Protein AF-A0A8S1QN15-F1 (afdb_monomer_lite)

Organism: Paramecium primaurelia (NCBI:txid5886)

Radius of gyration: 17.47 Å; chains: 1; bounding box: 52×36×40 Å

Foldseek 3Di:
DWFQFPVRWIWFKDAPDDADADQDKAAAFRPPQPIWIDTPPVLDIWTFDPVFRSRQWIHHHDWWDTAGGPVRCWTATPVRQFTFHDPDHGTHPPDCPPPPPDPGSHNDHGRRTPDDDDCVVVVVVVVVVVVVVVVDPDPPPPCVVVVLVPPPDPCVVVVSVVVSVVVVVVVVVVVVVVD

pLDDT: mean 71.99, std 22.18, range [30.62, 96.81]

Sequence (179 aa):
MVFKSKSDYIFGAYSPCKWESTSSYKYVEDNTLSSFIFSQTHDQVYPLNQDQKQYAIYCYSKYYGPVFGQGCDIYINNNFTDGYSRLGHSYQFSQYKNLNDDPYLFGQNKPEIKESFDLDILKIIVVQQNDYNKKLNDITRITISLCINYQMDQHTTYLQVLFFISLKQKNLVMKTLIR

Structure (mmCIF, N/CA/C/O backbone):
data_AF-A0A8S1QN15-F1
#
_entry.id   AF-A0A8S1QN15-F1
#
loop_
_atom_site.group_PDB
_atom_site.id
_atom_site.type_symbol
_atom_site.label_atom_id
_atom_site.label_alt_id
_atom_site.label_comp_id
_atom_site.label_asym_id
_atom_site.label_entity_id
_atom_site.label_seq_id
_atom_site.pdbx_PDB_ins_code
_atom_site.Cartn_x
_atom_site.Cartn_y
_atom_site.Cartn_z
_atom_site.occupancy
_atom_site.B_iso_or_equiv
_atom_site.auth_seq_id
_atom_site.auth_comp_id
_atom_site.auth_asym_id
_atom_site.auth_atom_id
_atom_site.pdbx_PDB_model_num
ATOM 1 N N . MET A 1 1 ? -4.345 4.556 -1.239 1.00 87.44 1 MET A N 1
ATOM 2 C CA . MET A 1 1 ? -3.908 4.700 -2.640 1.00 87.44 1 MET A CA 1
ATOM 3 C C . MET A 1 1 ? -4.111 3.404 -3.396 1.00 87.44 1 MET A C 1
ATOM 5 O O . MET A 1 1 ? -4.048 2.331 -2.800 1.00 87.44 1 MET A O 1
ATOM 9 N N . VAL A 1 2 ? -4.333 3.530 -4.697 1.00 89.88 2 VAL A N 1
ATOM 10 C CA . VAL A 1 2 ? -4.443 2.436 -5.665 1.00 89.88 2 VAL A CA 1
ATOM 11 C C . VAL A 1 2 ? -3.370 2.646 -6.725 1.00 89.88 2 VAL A C 1
ATOM 13 O O . VAL A 1 2 ? -3.147 3.778 -7.151 1.00 89.88 2 VAL A O 1
ATOM 16 N N . PHE A 1 3 ? -2.723 1.569 -7.145 1.00 91.88 3 PHE A N 1
ATOM 17 C CA . PHE A 1 3 ? -1.668 1.569 -8.145 1.00 91.88 3 PHE A CA 1
ATOM 18 C C . PHE A 1 3 ? -1.959 0.534 -9.219 1.00 91.88 3 PHE A C 1
ATOM 20 O O . PHE A 1 3 ? -2.492 -0.539 -8.926 1.00 91.88 3 PHE A O 1
ATOM 27 N N . LYS A 1 4 ? -1.545 0.856 -10.441 1.00 92.81 4 LYS A N 1
ATOM 28 C CA . LYS A 1 4 ? -1.475 -0.069 -11.563 1.00 92.81 4 LYS A CA 1
ATOM 29 C C . LYS A 1 4 ? -0.042 -0.104 -12.095 1.00 92.81 4 LYS A C 1
ATOM 31 O O . LYS A 1 4 ? 0.479 0.943 -12.484 1.00 92.81 4 LYS A O 1
ATOM 36 N N . SER A 1 5 ? 0.606 -1.268 -12.084 1.00 94.12 5 SER A N 1
ATOM 37 C CA . SER A 1 5 ? 1.957 -1.437 -12.648 1.00 94.12 5 SER A CA 1
ATOM 38 C C . SER A 1 5 ? 1.935 -1.491 -14.180 1.00 94.12 5 SER A C 1
ATOM 40 O O . SER A 1 5 ? 0.870 -1.587 -14.799 1.00 94.12 5 SER A O 1
ATOM 42 N N . LYS A 1 6 ? 3.112 -1.443 -14.815 1.00 93.56 6 LYS A N 1
ATOM 43 C CA . LYS A 1 6 ? 3.252 -1.682 -16.262 1.00 93.56 6 LYS A CA 1
ATOM 44 C C . LYS A 1 6 ? 2.865 -3.102 -16.680 1.00 93.56 6 LYS A C 1
ATOM 46 O O . LYS A 1 6 ? 2.358 -3.252 -17.786 1.00 93.56 6 LYS A O 1
ATOM 51 N N . SER A 1 7 ? 3.021 -4.095 -15.802 1.00 92.25 7 SER A N 1
ATOM 52 C CA . SER A 1 7 ? 2.475 -5.452 -15.972 1.00 92.25 7 SER A CA 1
ATOM 53 C C . SER A 1 7 ? 0.948 -5.537 -15.778 1.00 92.25 7 SER A C 1
ATOM 55 O O . SER A 1 7 ? 0.404 -6.632 -15.698 1.00 92.25 7 SER A O 1
ATOM 57 N N . ASP A 1 8 ? 0.247 -4.402 -15.661 1.00 91.12 8 ASP A N 1
ATOM 58 C CA . ASP A 1 8 ? -1.199 -4.300 -15.421 1.00 91.12 8 ASP A CA 1
ATOM 59 C C . ASP A 1 8 ? -1.679 -4.922 -14.086 1.00 91.12 8 ASP A C 1
ATOM 61 O O . ASP A 1 8 ? -2.873 -5.177 -13.909 1.00 91.12 8 ASP A O 1
ATOM 65 N N . TYR A 1 9 ? -0.791 -5.096 -13.097 1.00 91.44 9 TYR A N 1
ATOM 66 C CA . TYR A 1 9 ? -1.193 -5.538 -11.756 1.00 91.44 9 TYR A CA 1
ATOM 67 C C . TYR A 1 9 ? -1.799 -4.380 -10.982 1.00 91.44 9 TYR A C 1
ATOM 69 O O . TYR A 1 9 ? -1.230 -3.288 -10.939 1.00 91.44 9 TYR A O 1
ATOM 77 N N . ILE A 1 10 ? -2.925 -4.640 -10.320 1.00 90.44 10 ILE A N 1
ATOM 78 C CA . ILE A 1 10 ? -3.648 -3.643 -9.539 1.00 90.44 10 ILE A CA 1
ATOM 79 C C . ILE A 1 10 ? -3.571 -4.003 -8.067 1.00 90.44 10 ILE A C 1
ATOM 81 O O . ILE A 1 10 ? -3.972 -5.087 -7.628 1.00 90.44 10 ILE A O 1
ATOM 85 N N . PHE A 1 11 ? -3.051 -3.066 -7.292 1.00 91.44 11 PHE A N 1
ATOM 86 C CA . PHE A 1 11 ? -2.758 -3.254 -5.884 1.00 91.44 11 PHE A CA 1
ATOM 87 C C . PHE A 1 11 ? -2.745 -1.914 -5.166 1.00 91.44 11 PHE A C 1
ATOM 89 O O . PHE A 1 11 ? -2.874 -0.847 -5.765 1.00 91.44 11 PHE A O 1
ATOM 96 N N . GLY A 1 12 ? -2.578 -1.953 -3.856 1.00 92.25 12 GLY A N 1
ATOM 97 C CA . GLY A 1 12 ? -2.375 -0.742 -3.094 1.00 92.25 12 GLY A CA 1
ATOM 98 C C . GLY A 1 12 ? -2.591 -0.971 -1.625 1.00 92.25 12 GLY A C 1
ATOM 99 O O . GLY A 1 12 ? -2.537 -2.092 -1.122 1.00 92.25 12 GLY A O 1
ATOM 100 N N . ALA A 1 13 ? -2.837 0.127 -0.936 1.00 91.81 13 ALA A N 1
ATOM 101 C CA . ALA A 1 13 ? -3.086 0.097 0.483 1.00 91.81 13 ALA A CA 1
ATOM 102 C C . ALA A 1 13 ? -4.005 1.237 0.885 1.00 91.81 13 ALA A C 1
ATOM 104 O O . ALA A 1 13 ? -4.004 2.327 0.300 1.00 91.81 13 ALA A O 1
ATOM 105 N N . TYR A 1 14 ? -4.788 0.968 1.911 1.00 91.31 14 TYR A N 1
ATOM 106 C CA . TYR A 1 14 ? -5.601 1.945 2.597 1.00 91.31 14 TYR A CA 1
ATOM 107 C C . TYR A 1 14 ? -5.059 2.116 4.011 1.00 91.31 14 TYR A C 1
ATOM 109 O O . TYR A 1 14 ? -4.706 1.139 4.666 1.00 91.31 14 TYR A O 1
ATOM 117 N N . SER A 1 15 ? -5.023 3.358 4.479 1.00 91.12 15 SER A N 1
ATOM 118 C CA . SER A 1 15 ? -4.807 3.682 5.881 1.00 91.12 15 SER A CA 1
ATOM 119 C C . SER A 1 15 ? -5.638 4.917 6.227 1.00 91.12 15 SER A C 1
ATOM 121 O O . SER A 1 15 ? -5.739 5.818 5.390 1.00 91.12 15 SER A O 1
ATOM 123 N N . PRO A 1 16 ? -6.255 4.983 7.421 1.00 89.62 16 PRO A N 1
ATOM 124 C CA . PRO A 1 16 ? -6.860 6.216 7.913 1.00 89.62 16 PRO A CA 1
ATOM 125 C C . PRO A 1 16 ? -5.805 7.236 8.370 1.00 89.62 16 PRO A C 1
ATOM 127 O O . PRO A 1 16 ? -6.141 8.390 8.629 1.00 89.62 16 PRO A O 1
ATOM 130 N N . CYS A 1 17 ? -4.541 6.825 8.493 1.00 90.31 17 CYS A N 1
ATOM 131 C CA . CYS A 1 17 ? -3.440 7.690 8.877 1.00 90.31 17 CYS A CA 1
ATOM 132 C C . CYS A 1 17 ? -3.027 8.580 7.702 1.00 90.31 17 CYS A C 1
ATOM 134 O O . CYS A 1 17 ? -2.921 8.132 6.559 1.00 90.31 17 CYS A O 1
ATOM 136 N N . LYS A 1 18 ? -2.735 9.846 7.995 1.00 86.75 18 LYS A N 1
ATOM 137 C CA . LYS A 1 18 ? -2.240 10.792 6.999 1.00 86.75 18 LYS A CA 1
ATOM 138 C C . LYS A 1 18 ? -0.753 10.554 6.750 1.00 86.75 18 LYS A C 1
ATOM 140 O O . LYS A 1 18 ? 0.049 10.631 7.682 1.00 86.75 18 LYS A O 1
ATOM 145 N N . TRP A 1 19 ? -0.386 10.308 5.495 1.00 85.94 19 TRP A N 1
ATOM 146 C CA . TRP A 1 19 ? 1.015 10.309 5.090 1.00 85.94 19 TRP A CA 1
ATOM 147 C C . TRP A 1 19 ? 1.513 11.753 5.006 1.00 85.94 19 TRP A C 1
ATOM 149 O O . TRP A 1 19 ? 0.922 12.587 4.320 1.00 85.94 19 TRP A O 1
ATOM 159 N N . GLU A 1 20 ? 2.585 12.063 5.728 1.00 84.50 20 GLU A N 1
ATOM 160 C CA . GLU A 1 20 ? 3.149 13.407 5.786 1.00 84.50 20 GLU A CA 1
ATOM 161 C C . GLU A 1 20 ? 4.590 13.402 5.290 1.00 84.50 20 GLU A C 1
ATOM 163 O O . GLU A 1 20 ? 5.420 12.587 5.688 1.00 84.50 20 GLU A O 1
ATOM 168 N N . SER A 1 21 ? 4.897 14.362 4.426 1.00 82.00 21 SER A N 1
ATOM 169 C CA . SER A 1 21 ? 6.245 14.595 3.932 1.00 82.00 21 SER A CA 1
ATOM 170 C C . SER A 1 21 ? 7.101 15.220 5.045 1.00 82.00 21 SER A C 1
ATOM 172 O O . SER A 1 21 ? 7.194 16.442 5.154 1.00 82.00 21 SER A O 1
ATOM 174 N N . THR A 1 22 ? 7.735 14.388 5.876 1.00 81.69 22 THR A N 1
ATOM 175 C CA . THR A 1 22 ? 8.598 14.817 6.992 1.00 81.69 22 THR A CA 1
ATOM 176 C C . THR A 1 22 ? 10.086 14.659 6.676 1.00 81.69 22 THR A C 1
ATOM 178 O O . THR A 1 22 ? 10.492 13.816 5.872 1.00 81.69 22 THR A O 1
ATOM 181 N N . SER A 1 23 ? 10.934 15.477 7.303 1.00 80.81 23 SER A N 1
ATOM 182 C CA . SER A 1 23 ? 12.399 15.332 7.244 1.00 80.81 23 SER A CA 1
ATOM 183 C C . SER A 1 23 ? 12.933 14.278 8.221 1.00 80.81 23 SER A C 1
ATOM 185 O O . SER A 1 23 ? 14.056 13.806 8.056 1.00 80.81 23 SER A O 1
ATOM 187 N N . SER A 1 24 ? 12.136 13.897 9.221 1.00 83.44 24 SER A N 1
ATOM 188 C CA . SER A 1 24 ? 12.432 12.837 10.181 1.00 83.44 24 SER A CA 1
ATOM 189 C C . SER A 1 24 ? 11.740 11.532 9.800 1.00 83.44 24 SER A C 1
ATOM 191 O O . SER A 1 24 ? 10.633 11.535 9.260 1.00 83.44 24 SER A O 1
ATOM 193 N N . TYR A 1 25 ? 12.404 10.418 10.105 1.00 86.12 25 TYR A N 1
ATOM 194 C CA . TYR A 1 25 ? 11.853 9.075 9.972 1.00 86.12 25 TYR A CA 1
ATOM 195 C C . TYR A 1 25 ? 10.772 8.860 11.030 1.00 86.12 25 TYR A C 1
ATOM 197 O O . TYR A 1 25 ? 11.072 8.858 12.226 1.00 86.12 25 TYR A O 1
ATOM 205 N N . LYS A 1 26 ? 9.516 8.706 10.606 1.00 91.31 26 LYS A N 1
ATOM 206 C CA . LYS A 1 26 ? 8.390 8.592 11.534 1.00 91.31 26 LYS A CA 1
ATOM 207 C C . LYS A 1 26 ? 7.400 7.533 11.073 1.00 91.31 26 LYS A C 1
ATOM 209 O O . LYS A 1 26 ? 6.867 7.620 9.973 1.00 91.31 26 LYS A O 1
ATOM 214 N N . TYR A 1 27 ? 7.102 6.586 11.955 1.00 93.69 27 TYR A N 1
ATOM 215 C CA . TYR A 1 27 ? 5.927 5.736 11.807 1.00 93.69 27 TYR A CA 1
ATOM 216 C C . TYR A 1 27 ? 4.693 6.424 12.386 1.00 93.69 27 TYR A C 1
ATOM 218 O O . TYR A 1 27 ? 4.785 7.167 13.369 1.00 93.69 27 TYR A O 1
ATOM 226 N N . VAL A 1 28 ? 3.542 6.186 11.766 1.00 94.88 28 VAL A N 1
ATOM 227 C CA . VAL A 1 28 ? 2.244 6.643 12.261 1.00 94.88 28 VAL A CA 1
ATOM 228 C C . VAL A 1 28 ? 1.416 5.423 12.630 1.00 94.88 28 VAL A C 1
ATOM 230 O O . VAL A 1 28 ? 1.259 4.499 11.831 1.00 94.88 28 VAL A O 1
ATOM 233 N N . GLU A 1 29 ? 0.907 5.440 13.858 1.00 96.12 29 GLU A N 1
ATOM 234 C CA . GLU A 1 29 ? 0.068 4.385 14.405 1.00 96.12 29 GLU A CA 1
ATOM 235 C C . GLU A 1 29 ? -1.360 4.466 13.858 1.00 96.12 29 GLU A C 1
ATOM 237 O O . GLU A 1 29 ? -1.965 5.542 13.846 1.00 96.12 29 GLU A O 1
ATOM 242 N N . ASP A 1 30 ? -1.921 3.317 13.478 1.00 95.75 30 ASP A N 1
ATOM 243 C CA . ASP A 1 30 ? -3.352 3.167 13.217 1.00 95.75 30 ASP A CA 1
ATOM 244 C C . ASP A 1 30 ? -4.046 2.456 14.384 1.00 95.75 30 ASP A C 1
ATOM 246 O O . ASP A 1 30 ? -4.157 1.231 14.430 1.00 95.75 30 ASP A O 1
ATOM 250 N N . ASN A 1 31 ? -4.573 3.244 15.319 1.00 93.75 31 ASN A N 1
ATOM 251 C CA . ASN A 1 31 ? -5.312 2.723 16.470 1.00 93.75 31 ASN A CA 1
ATOM 252 C C . ASN A 1 31 ? -6.670 2.101 16.114 1.00 93.75 31 ASN A C 1
ATOM 254 O O . ASN A 1 31 ? -7.251 1.406 16.943 1.00 93.75 31 ASN A O 1
ATOM 258 N N . THR A 1 32 ? -7.183 2.336 14.905 1.00 93.25 32 THR A N 1
ATOM 259 C CA . THR A 1 32 ? -8.471 1.785 14.464 1.00 93.25 32 THR A CA 1
ATOM 260 C C . THR A 1 32 ? -8.337 0.406 13.827 1.00 93.25 32 THR A C 1
ATOM 262 O O . THR A 1 32 ? -9.356 -0.227 13.561 1.00 93.25 32 THR A O 1
ATOM 265 N N . LEU A 1 33 ? -7.102 -0.040 13.542 1.00 92.00 33 LEU A N 1
ATOM 266 C CA . LEU A 1 33 ? -6.803 -1.268 12.792 1.00 92.00 33 LEU A CA 1
ATOM 267 C C . LEU A 1 33 ? -7.534 -1.347 11.440 1.00 92.00 33 LEU A C 1
ATOM 269 O O . LEU A 1 33 ? -7.815 -2.432 10.933 1.00 92.00 33 LEU A O 1
ATOM 273 N N . SER A 1 34 ? -7.854 -0.192 10.851 1.00 89.88 34 SER A N 1
ATOM 274 C CA . SER A 1 34 ? -8.577 -0.114 9.579 1.00 89.88 34 SER A CA 1
ATOM 275 C C . SER A 1 34 ? -7.641 -0.130 8.375 1.00 89.88 34 SER A C 1
ATOM 277 O O . SER A 1 34 ? -8.120 -0.213 7.246 1.00 89.88 34 SER A O 1
ATOM 279 N N . SER A 1 35 ? -6.327 -0.021 8.579 1.00 92.88 35 SER A N 1
ATOM 280 C CA . SER A 1 35 ? -5.341 -0.108 7.506 1.00 92.88 35 SER A CA 1
ATOM 281 C C . SER A 1 35 ? -5.264 -1.523 6.940 1.00 92.88 35 SER A C 1
ATOM 283 O O . SER A 1 35 ? -5.272 -2.516 7.671 1.00 92.88 35 SER A O 1
ATOM 285 N N . PHE A 1 36 ? -5.129 -1.622 5.623 1.00 92.56 36 PHE A N 1
ATOM 286 C CA . PHE A 1 36 ? -4.906 -2.888 4.930 1.00 92.56 36 PHE A CA 1
ATOM 287 C C . PHE A 1 36 ? -4.159 -2.667 3.619 1.00 92.56 36 PHE A C 1
ATOM 289 O O . PHE A 1 36 ? -4.302 -1.634 2.962 1.00 92.56 36 PHE A O 1
ATOM 296 N N . ILE A 1 37 ? -3.416 -3.685 3.207 1.00 92.44 37 ILE A N 1
ATOM 297 C CA . ILE A 1 37 ? -2.889 -3.819 1.851 1.00 92.44 37 ILE A CA 1
ATOM 298 C C . ILE A 1 37 ? -3.866 -4.673 1.044 1.00 92.44 37 ILE A C 1
ATOM 300 O O . ILE A 1 37 ? -4.531 -5.551 1.592 1.00 92.44 37 ILE A O 1
ATOM 304 N N . PHE A 1 38 ? -3.975 -4.440 -0.257 1.00 89.88 38 PHE A N 1
ATOM 305 C CA . PHE A 1 38 ? -4.767 -5.286 -1.142 1.00 89.88 38 PHE A CA 1
ATOM 306 C C . PHE A 1 38 ? -4.051 -5.539 -2.466 1.00 89.88 38 PHE A C 1
ATOM 308 O O . PHE A 1 38 ? -3.257 -4.725 -2.942 1.00 89.88 38 PHE A O 1
ATOM 315 N N . SER A 1 39 ? -4.390 -6.667 -3.078 1.00 88.25 39 SER A N 1
ATOM 316 C CA . SER A 1 39 ? -4.097 -6.984 -4.468 1.00 88.25 39 SER A CA 1
ATOM 317 C C . SER A 1 39 ? -5.403 -7.368 -5.138 1.00 88.25 39 SER A C 1
ATOM 319 O O . SER A 1 39 ? -6.014 -8.369 -4.766 1.00 88.25 39 SER A O 1
ATOM 321 N N . GLN A 1 40 ? -5.847 -6.579 -6.112 1.00 84.88 40 GLN A N 1
ATOM 322 C CA . GLN A 1 40 ? -7.010 -6.955 -6.909 1.00 84.88 40 GLN A CA 1
ATOM 323 C C . GLN A 1 40 ? -6.648 -8.104 -7.852 1.00 84.88 40 GLN A C 1
ATOM 325 O O . GLN A 1 40 ? -7.425 -9.044 -7.978 1.00 84.88 40 GLN A O 1
ATOM 330 N N . THR A 1 41 ? -5.455 -8.061 -8.455 1.00 84.06 41 THR A N 1
ATOM 331 C CA . THR A 1 41 ? -4.975 -9.104 -9.376 1.00 84.06 41 THR A CA 1
ATOM 332 C C . THR A 1 41 ? -4.945 -10.488 -8.727 1.00 84.06 41 THR A C 1
ATOM 334 O O . THR A 1 41 ? -5.302 -11.464 -9.376 1.00 84.06 41 THR A O 1
ATOM 337 N N . HIS A 1 42 ? -4.600 -10.575 -7.438 1.00 82.06 42 HIS A N 1
ATOM 338 C CA . HIS A 1 42 ? -4.573 -11.844 -6.701 1.00 82.06 42 HIS A CA 1
ATOM 339 C C . HIS A 1 42 ? -5.827 -12.112 -5.845 1.00 82.06 42 HIS A C 1
ATOM 341 O O . HIS A 1 42 ? -5.853 -13.093 -5.101 1.00 82.06 42 HIS A O 1
ATOM 347 N N . ASP A 1 43 ? -6.848 -11.249 -5.891 1.00 81.62 43 ASP A N 1
ATOM 348 C CA . ASP A 1 43 ? -8.032 -11.318 -5.016 1.00 81.62 43 ASP A CA 1
ATOM 349 C C . ASP A 1 43 ? -7.678 -11.407 -3.505 1.00 81.62 43 ASP A C 1
ATOM 351 O O . ASP A 1 43 ? -8.274 -12.155 -2.722 1.00 81.62 43 ASP A O 1
ATOM 355 N N . GLN A 1 44 ? -6.682 -10.628 -3.067 1.00 83.88 44 GLN A N 1
ATOM 356 C CA . GLN A 1 44 ? -6.173 -10.660 -1.692 1.00 83.88 44 GLN A CA 1
ATOM 357 C C . GLN A 1 44 ? -6.318 -9.338 -0.948 1.00 83.88 44 GLN A C 1
ATOM 359 O O . GLN A 1 44 ? -6.197 -8.248 -1.510 1.00 83.88 44 GLN A O 1
ATOM 364 N N . VAL A 1 45 ? -6.515 -9.460 0.364 1.00 87.06 45 VAL A N 1
ATOM 365 C CA . VAL A 1 45 ? -6.468 -8.363 1.332 1.00 87.06 45 VAL A CA 1
ATOM 366 C C . VAL A 1 45 ? -5.626 -8.818 2.517 1.00 87.06 45 VAL A C 1
ATOM 368 O O . VAL A 1 45 ? -5.830 -9.912 3.039 1.00 87.06 45 VAL A O 1
ATOM 371 N N . TYR A 1 46 ? -4.708 -7.962 2.946 1.00 89.75 46 TYR A N 1
ATOM 372 C CA . TYR A 1 46 ? -3.761 -8.192 4.029 1.00 89.75 46 TYR A CA 1
ATOM 373 C C . TYR A 1 46 ? -4.029 -7.140 5.114 1.00 89.75 46 TYR A C 1
ATOM 375 O O . TYR A 1 46 ? -3.605 -5.990 4.967 1.00 89.75 46 TYR A O 1
ATOM 383 N N . PRO A 1 47 ? -4.796 -7.477 6.164 1.00 92.25 47 PRO A N 1
ATOM 384 C CA . PRO A 1 47 ? -5.105 -6.557 7.258 1.00 92.25 47 PRO A CA 1
ATOM 385 C C . PRO A 1 47 ? -3.860 -6.178 8.061 1.00 92.25 47 PRO A C 1
ATOM 387 O O . PRO A 1 47 ? -2.933 -6.978 8.177 1.00 92.25 47 PRO A O 1
ATOM 390 N N . LEU A 1 48 ? -3.838 -4.987 8.657 1.00 94.00 48 LEU A N 1
ATOM 391 C CA . LEU A 1 48 ? -2.796 -4.606 9.612 1.00 94.00 48 LEU A CA 1
ATOM 392 C C . LEU A 1 48 ? -2.800 -5.559 10.816 1.00 94.00 48 LEU A C 1
ATOM 394 O O . LEU A 1 48 ? -3.852 -5.856 11.384 1.00 94.00 48 LEU A O 1
ATOM 398 N N . ASN A 1 49 ? -1.625 -6.044 11.217 1.00 93.31 49 ASN A N 1
ATOM 399 C CA . ASN A 1 49 ? -1.500 -6.844 12.427 1.00 93.31 49 ASN A CA 1
ATOM 400 C C . ASN A 1 49 ? -1.646 -5.940 13.663 1.00 93.31 49 ASN A C 1
A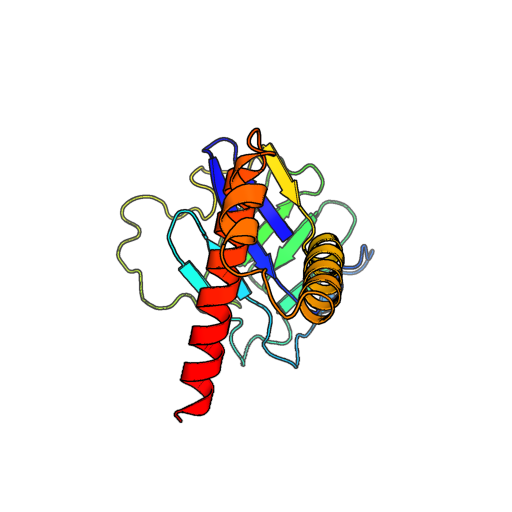TOM 402 O O . ASN A 1 49 ? -0.992 -4.902 13.759 1.00 93.31 49 ASN A O 1
ATOM 406 N N . GLN A 1 50 ? -2.478 -6.355 14.621 1.00 93.81 50 GLN A N 1
ATOM 407 C CA . GLN A 1 50 ? -2.743 -5.614 15.854 1.00 93.81 50 GLN A CA 1
ATOM 408 C C . GLN A 1 50 ? -1.460 -5.292 16.632 1.00 93.81 50 GLN A C 1
ATOM 410 O O . GLN A 1 50 ? -1.302 -4.166 17.101 1.00 93.81 50 GLN A O 1
ATOM 415 N N . ASP A 1 51 ? -0.514 -6.231 16.693 1.00 95.12 51 ASP A N 1
ATOM 416 C CA . ASP A 1 51 ? 0.764 -6.053 17.404 1.00 95.12 51 ASP A CA 1
ATOM 417 C C . ASP A 1 51 ? 1.745 -5.121 16.667 1.00 95.12 51 ASP A C 1
ATOM 419 O O . ASP A 1 51 ? 2.818 -4.784 17.171 1.00 95.12 51 ASP A O 1
ATOM 423 N N . GLN A 1 52 ? 1.397 -4.728 15.442 1.00 95.88 52 GLN A N 1
ATOM 424 C CA . GLN A 1 52 ? 2.207 -3.904 14.546 1.00 95.88 52 GLN A CA 1
ATOM 425 C C . GLN A 1 52 ? 1.516 -2.580 14.211 1.00 95.88 52 GLN A C 1
ATOM 427 O O . GLN A 1 52 ? 1.948 -1.863 13.306 1.00 95.88 52 GLN A O 1
ATOM 432 N N . LYS A 1 53 ? 0.449 -2.229 14.937 1.00 95.94 53 LYS A N 1
ATOM 433 C CA . LYS A 1 53 ? -0.371 -1.052 14.642 1.00 95.94 53 LYS A CA 1
ATOM 434 C C . LYS A 1 53 ? 0.401 0.263 14.669 1.00 95.94 53 LYS A C 1
ATOM 436 O O . LYS A 1 53 ? 0.101 1.156 13.882 1.00 95.94 53 LYS A O 1
ATOM 441 N N . GLN A 1 54 ? 1.436 0.350 15.505 1.00 96.81 54 GLN A N 1
ATOM 442 C CA . GLN A 1 54 ? 2.367 1.477 15.605 1.00 96.81 54 GLN A CA 1
ATOM 443 C C . GLN A 1 54 ? 3.216 1.696 14.345 1.00 96.81 54 GLN A C 1
ATOM 445 O O . GLN A 1 54 ? 3.862 2.732 14.221 1.00 96.81 54 GLN A O 1
ATOM 450 N N . TYR A 1 55 ? 3.207 0.742 13.413 1.00 96.12 55 TYR A N 1
ATOM 451 C CA . TYR A 1 55 ? 3.975 0.774 12.174 1.00 96.12 55 TYR A CA 1
ATOM 452 C C . TYR A 1 55 ? 3.088 0.788 10.920 1.00 96.12 55 TYR A C 1
ATOM 454 O O . TYR A 1 55 ? 3.541 0.387 9.851 1.00 96.12 55 TYR A O 1
ATOM 462 N N . ALA A 1 56 ? 1.833 1.240 11.023 1.00 95.12 56 ALA A N 1
ATOM 463 C CA . ALA A 1 56 ? 0.864 1.181 9.925 1.00 95.12 56 ALA A CA 1
ATOM 464 C C . ALA A 1 56 ? 1.369 1.857 8.638 1.00 95.12 56 ALA A C 1
ATOM 466 O O . ALA A 1 56 ? 1.371 1.233 7.570 1.00 95.12 56 ALA A O 1
ATOM 467 N N . ILE A 1 57 ? 1.839 3.103 8.747 1.00 94.31 57 ILE A N 1
ATOM 468 C CA . ILE A 1 57 ? 2.476 3.838 7.648 1.00 94.31 57 ILE A CA 1
ATOM 469 C C . ILE A 1 57 ? 3.784 4.474 8.097 1.00 94.31 57 ILE A C 1
ATOM 471 O O . ILE A 1 57 ? 3.969 4.795 9.273 1.00 94.31 57 ILE A O 1
ATOM 475 N N . TYR A 1 58 ? 4.673 4.690 7.136 1.00 92.44 58 TYR A N 1
ATOM 476 C CA . TYR A 1 58 ? 5.949 5.348 7.349 1.00 92.44 58 TYR A CA 1
ATOM 477 C C . TYR A 1 58 ? 6.066 6.620 6.512 1.00 92.44 58 TYR A C 1
ATOM 479 O O . TYR A 1 58 ? 5.900 6.612 5.291 1.00 92.44 58 TYR A O 1
ATOM 487 N N . CYS A 1 59 ? 6.362 7.715 7.201 1.00 89.12 59 CYS A N 1
ATOM 488 C CA . CYS A 1 59 ? 6.434 9.069 6.682 1.00 89.12 59 CYS A CA 1
ATOM 489 C C . CYS A 1 59 ? 7.899 9.504 6.591 1.00 89.12 59 CYS A C 1
ATOM 491 O O . CYS A 1 59 ? 8.594 9.582 7.610 1.00 89.12 59 CYS A O 1
ATOM 493 N N . TYR A 1 60 ? 8.367 9.773 5.369 1.00 84.69 60 TYR A N 1
ATOM 494 C CA . TYR A 1 60 ? 9.669 10.380 5.104 1.00 84.69 60 TYR A CA 1
ATOM 495 C C . TYR A 1 60 ? 9.717 10.939 3.674 1.00 84.69 60 TYR A C 1
ATOM 497 O O . TYR A 1 60 ? 9.332 10.272 2.722 1.00 84.69 60 TYR A O 1
ATOM 505 N N . SER A 1 61 ? 10.183 12.175 3.516 1.00 71.25 61 SER A N 1
ATOM 506 C CA . SER A 1 61 ? 9.918 12.982 2.313 1.00 71.25 61 SER A CA 1
ATOM 507 C C . SER A 1 61 ? 10.964 12.934 1.209 1.00 71.25 61 SER A C 1
ATOM 509 O O . SER A 1 61 ? 10.635 13.108 0.039 1.00 71.25 61 SER A O 1
ATOM 511 N N . LYS A 1 62 ? 12.247 12.775 1.550 1.00 69.81 62 LYS A N 1
ATOM 512 C CA . LYS A 1 62 ? 13.302 13.228 0.630 1.00 69.81 62 LYS A CA 1
ATOM 513 C C . LYS A 1 62 ? 13.445 12.351 -0.620 1.00 69.81 62 LYS A C 1
ATOM 515 O O . LYS A 1 62 ? 13.808 12.856 -1.675 1.00 69.81 62 LYS A O 1
ATOM 520 N N . TYR A 1 63 ? 13.144 11.058 -0.502 1.00 73.19 63 TYR A N 1
ATOM 521 C CA . TYR A 1 63 ? 13.347 10.067 -1.574 1.00 73.19 63 TYR A CA 1
ATOM 522 C C . TYR A 1 63 ? 12.276 8.973 -1.613 1.00 73.19 63 TYR A C 1
ATOM 524 O O . TYR A 1 63 ? 12.383 8.004 -2.366 1.00 73.19 63 TYR A O 1
ATOM 532 N N . TYR A 1 64 ? 11.267 9.086 -0.756 1.00 77.56 64 TYR A N 1
ATOM 533 C CA . TYR A 1 64 ? 10.299 8.030 -0.530 1.00 77.56 64 TYR A CA 1
ATOM 534 C C . TYR A 1 64 ? 8.934 8.569 -0.907 1.00 77.56 64 TYR A C 1
ATOM 536 O O . TYR A 1 64 ? 8.585 9.705 -0.590 1.00 77.56 64 TYR A O 1
ATOM 544 N N . GLY A 1 65 ? 8.203 7.757 -1.656 1.00 84.00 65 GLY A N 1
ATOM 545 C CA . GLY A 1 65 ? 6.778 7.928 -1.786 1.00 84.00 65 GLY A CA 1
ATOM 546 C C . GLY A 1 65 ? 6.103 7.221 -0.611 1.00 84.00 65 GLY A C 1
ATOM 547 O O . GLY A 1 65 ? 6.654 7.154 0.493 1.00 84.00 65 GLY A O 1
ATOM 548 N N . PRO A 1 66 ? 4.909 6.674 -0.826 1.00 86.06 66 PRO A N 1
ATOM 549 C CA . PRO A 1 66 ? 4.174 6.040 0.243 1.00 86.06 66 PRO A CA 1
ATOM 550 C C . PRO A 1 66 ? 4.808 4.725 0.693 1.00 86.06 66 PRO A C 1
ATOM 552 O O . PRO A 1 66 ? 5.225 3.895 -0.121 1.00 86.06 66 PRO A O 1
ATOM 555 N N . VAL A 1 67 ? 4.820 4.528 2.011 1.00 92.56 67 VAL A N 1
ATOM 556 C CA . VAL A 1 67 ? 5.368 3.336 2.659 1.00 92.56 67 VAL A CA 1
ATOM 557 C C . VAL A 1 67 ? 4.385 2.817 3.697 1.00 92.56 67 VAL A C 1
ATOM 559 O O . VAL A 1 67 ? 3.900 3.576 4.539 1.00 92.56 67 VAL A O 1
ATOM 562 N N . PHE A 1 68 ? 4.117 1.517 3.646 1.00 93.75 68 PHE A N 1
ATOM 563 C CA . PHE A 1 68 ? 3.2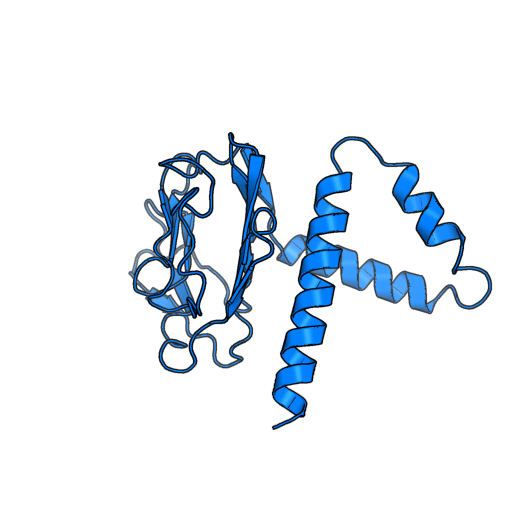35 0.813 4.573 1.00 93.75 68 PHE A CA 1
ATOM 564 C C . PHE A 1 68 ? 4.034 -0.270 5.295 1.00 93.75 68 PHE A C 1
ATOM 566 O O . PHE A 1 68 ? 4.684 -1.086 4.640 1.00 93.75 68 PHE A O 1
ATOM 573 N N . GLY A 1 69 ? 3.962 -0.293 6.627 1.00 93.69 69 GLY A N 1
ATOM 574 C CA . GLY A 1 69 ? 4.615 -1.308 7.456 1.00 93.69 69 GLY A CA 1
ATOM 575 C C . GLY A 1 69 ? 6.081 -1.031 7.811 1.00 93.69 69 GLY A C 1
ATOM 576 O O . GLY A 1 69 ? 6.809 -0.370 7.070 1.00 93.69 69 GLY A O 1
ATOM 577 N N . GLN A 1 70 ? 6.533 -1.582 8.943 1.00 87.56 70 GLN A N 1
ATOM 578 C CA . GLN A 1 70 ? 7.894 -1.452 9.490 1.00 87.56 70 GLN A CA 1
ATOM 579 C C . GLN A 1 70 ? 8.971 -2.086 8.601 1.00 87.56 70 GLN A C 1
ATOM 581 O O . GLN A 1 70 ? 10.097 -1.601 8.518 1.00 87.56 70 GLN A O 1
ATOM 586 N N . GLY A 1 71 ? 8.623 -3.187 7.933 1.00 82.25 71 GLY A N 1
ATOM 587 C CA . GLY A 1 71 ? 9.487 -3.877 6.974 1.00 82.25 71 GLY A CA 1
ATOM 588 C C . GLY A 1 71 ? 9.318 -3.379 5.542 1.00 82.25 71 GLY A C 1
ATOM 589 O O . GLY A 1 71 ? 9.829 -4.020 4.623 1.00 82.25 71 GLY A O 1
ATOM 590 N N . CYS A 1 72 ? 8.593 -2.266 5.358 1.00 86.31 72 CYS A N 1
ATOM 591 C CA . CYS A 1 72 ? 8.136 -1.785 4.060 1.00 86.31 72 CYS A CA 1
ATOM 592 C C . CYS A 1 72 ? 7.382 -2.893 3.306 1.00 86.31 72 CYS A C 1
ATOM 594 O O . CYS A 1 72 ? 7.779 -3.301 2.211 1.00 86.31 72 CYS A O 1
ATOM 596 N N . ASP A 1 73 ? 6.287 -3.381 3.904 1.00 91.62 73 ASP A N 1
ATOM 597 C CA . ASP A 1 73 ? 5.376 -4.337 3.268 1.00 91.62 73 ASP A CA 1
ATOM 598 C C . ASP A 1 73 ? 4.980 -3.857 1.861 1.00 91.62 73 ASP A C 1
ATOM 600 O O . ASP A 1 73 ? 4.943 -4.658 0.925 1.00 91.62 73 ASP A O 1
ATOM 604 N N . ILE A 1 74 ? 4.805 -2.538 1.699 1.00 92.06 74 ILE A N 1
ATOM 605 C CA . ILE A 1 74 ? 4.888 -1.830 0.415 1.00 92.06 74 ILE A CA 1
ATOM 606 C C . ILE A 1 74 ? 5.789 -0.607 0.571 1.00 92.06 74 ILE A C 1
ATOM 608 O O . ILE A 1 74 ? 5.559 0.226 1.448 1.00 92.06 74 ILE A O 1
ATOM 612 N N . TYR A 1 75 ? 6.737 -0.450 -0.348 1.00 92.25 75 TYR A N 1
ATOM 613 C CA . TYR A 1 75 ? 7.469 0.787 -0.597 1.00 92.25 75 TYR A CA 1
ATOM 614 C C . TYR A 1 75 ? 7.387 1.145 -2.078 1.00 92.25 75 TYR A C 1
ATOM 616 O O . TYR A 1 75 ? 7.679 0.316 -2.940 1.00 92.25 75 TYR A O 1
ATOM 624 N N . ILE A 1 76 ? 7.033 2.397 -2.363 1.00 91.25 76 ILE A N 1
ATOM 625 C CA . ILE A 1 76 ? 7.112 2.994 -3.697 1.00 91.25 76 ILE A CA 1
ATOM 626 C C . ILE A 1 76 ? 7.907 4.296 -3.572 1.00 91.25 76 ILE A C 1
ATOM 628 O O . ILE A 1 76 ? 7.672 5.091 -2.659 1.00 91.25 76 ILE A O 1
ATOM 632 N N . ASN A 1 77 ? 8.876 4.519 -4.460 1.00 91.06 77 ASN A N 1
ATOM 633 C CA . ASN A 1 77 ? 9.636 5.765 -4.484 1.00 91.06 77 ASN A CA 1
ATOM 634 C C . ASN A 1 77 ? 8.769 6.942 -4.971 1.00 91.06 77 ASN A C 1
ATOM 636 O O . ASN A 1 77 ? 7.715 6.770 -5.578 1.00 91.06 77 ASN A O 1
ATOM 640 N N . ASN A 1 78 ? 9.213 8.167 -4.710 1.00 88.50 78 ASN A N 1
ATOM 641 C CA . ASN A 1 78 ? 8.459 9.378 -5.062 1.00 88.50 78 ASN A CA 1
ATOM 642 C C . ASN A 1 78 ? 8.278 9.586 -6.580 1.00 88.50 78 ASN A C 1
ATOM 644 O O . ASN A 1 78 ? 7.345 10.265 -6.994 1.00 88.50 78 ASN A O 1
ATOM 648 N N . ASN A 1 79 ? 9.138 8.977 -7.399 1.00 89.94 79 ASN A N 1
ATOM 649 C CA . ASN A 1 79 ? 9.049 9.010 -8.858 1.00 89.94 79 ASN A CA 1
ATOM 650 C C . ASN A 1 79 ? 8.246 7.833 -9.436 1.00 89.94 79 ASN A C 1
ATOM 652 O O . ASN A 1 79 ? 8.224 7.667 -10.652 1.00 89.94 79 ASN A O 1
ATOM 656 N N . PHE A 1 80 ? 7.642 6.995 -8.587 1.00 90.81 80 PHE A N 1
ATOM 657 C CA . PHE A 1 80 ? 6.807 5.850 -8.959 1.00 90.81 80 PHE A CA 1
ATOM 658 C C . PHE A 1 80 ? 7.456 4.823 -9.912 1.00 90.81 80 PHE A C 1
ATOM 660 O O . PHE A 1 80 ? 6.778 4.040 -10.572 1.00 90.81 80 PHE A O 1
ATOM 667 N N . THR A 1 81 ? 8.782 4.800 -9.982 1.00 91.62 81 THR A N 1
ATOM 668 C CA . THR A 1 81 ? 9.575 3.950 -10.887 1.00 91.62 81 THR A CA 1
ATOM 669 C C . THR A 1 81 ? 10.229 2.780 -10.170 1.00 91.62 81 THR A C 1
ATOM 671 O O . THR A 1 81 ? 10.523 1.763 -10.793 1.00 91.62 81 THR A O 1
ATOM 674 N N . ASP A 1 82 ? 10.455 2.909 -8.866 1.00 91.94 82 ASP A N 1
ATOM 675 C CA . ASP A 1 82 ? 11.165 1.925 -8.059 1.00 91.94 82 ASP A CA 1
ATOM 676 C C . ASP A 1 82 ? 10.442 1.687 -6.735 1.00 91.94 82 ASP A C 1
ATOM 678 O O . ASP A 1 82 ? 9.585 2.469 -6.313 1.00 91.94 82 ASP A O 1
ATOM 682 N N . GLY A 1 83 ? 10.782 0.588 -6.082 1.00 91.44 83 GLY A N 1
ATOM 683 C CA . GLY A 1 83 ? 10.146 0.159 -4.853 1.00 91.44 83 GLY A CA 1
ATOM 684 C C . GLY A 1 83 ? 10.231 -1.344 -4.655 1.00 91.44 83 GLY A C 1
ATOM 685 O O . GLY A 1 83 ? 10.879 -2.054 -5.422 1.00 91.44 83 GLY A O 1
ATOM 686 N N . TYR A 1 84 ? 9.571 -1.834 -3.615 1.00 90.69 84 TYR A N 1
ATOM 687 C CA . TYR A 1 84 ? 9.454 -3.265 -3.361 1.00 90.69 84 TYR A CA 1
ATOM 688 C C . TYR A 1 84 ? 8.226 -3.585 -2.507 1.00 90.69 84 TYR A C 1
ATOM 690 O O . TYR A 1 84 ? 7.668 -2.714 -1.841 1.00 90.69 84 TYR A O 1
ATOM 698 N N . SER A 1 85 ? 7.814 -4.852 -2.519 1.00 88.88 85 SER A N 1
ATOM 699 C CA . SER A 1 85 ? 6.792 -5.390 -1.620 1.00 88.88 85 SER A CA 1
ATOM 700 C C . SER A 1 85 ? 7.360 -6.564 -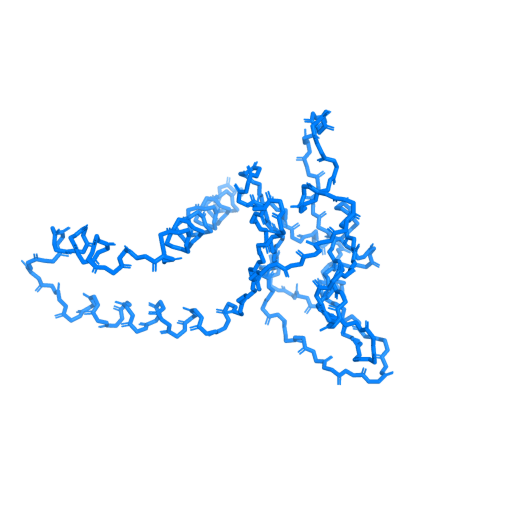0.834 1.00 88.88 85 SER A C 1
ATOM 702 O O . SER A 1 85 ? 7.921 -7.485 -1.429 1.00 88.88 85 SER A O 1
ATOM 704 N N . ARG A 1 86 ? 7.213 -6.539 0.491 1.00 87.44 86 ARG A N 1
ATOM 705 C CA . ARG A 1 86 ? 7.657 -7.597 1.413 1.00 87.44 86 ARG A CA 1
ATOM 706 C C . ARG A 1 86 ? 6.570 -7.851 2.448 1.00 87.44 86 ARG A C 1
ATOM 708 O O . ARG A 1 86 ? 6.667 -7.416 3.588 1.00 87.44 86 ARG A O 1
ATOM 715 N N . LEU A 1 87 ? 5.490 -8.489 2.017 1.00 86.69 87 LEU A N 1
ATOM 716 C CA . LEU A 1 87 ? 4.336 -8.734 2.879 1.00 86.69 87 LEU A CA 1
ATOM 717 C C . LEU A 1 87 ? 4.707 -9.629 4.069 1.00 86.69 87 LEU A C 1
ATOM 719 O O . LEU A 1 87 ? 5.525 -10.539 3.939 1.00 86.69 87 LEU A O 1
ATOM 723 N N . GLY A 1 88 ? 4.043 -9.410 5.203 1.0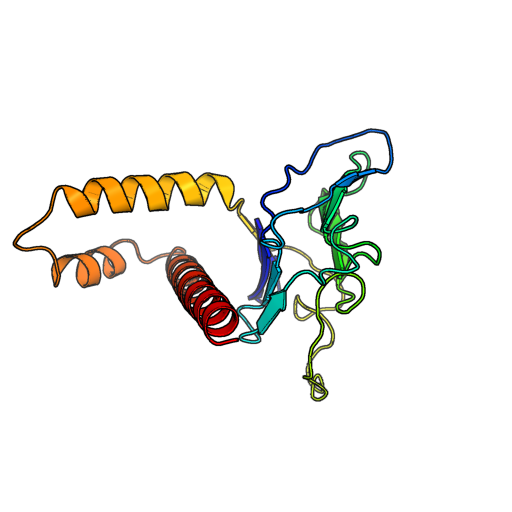0 87.31 88 GLY A N 1
ATOM 724 C CA . GLY A 1 88 ? 4.159 -10.268 6.384 1.00 87.31 88 GLY A CA 1
ATOM 725 C C . GLY A 1 88 ? 4.976 -9.671 7.523 1.00 87.31 88 GLY A C 1
ATOM 726 O O . GLY A 1 88 ? 5.186 -10.359 8.520 1.00 87.31 88 GLY A O 1
ATOM 727 N N . HIS A 1 89 ? 5.419 -8.416 7.406 1.00 90.12 89 HIS A N 1
ATOM 728 C CA . HIS A 1 89 ? 6.083 -7.716 8.502 1.00 90.12 89 HIS A CA 1
ATOM 729 C C . HIS A 1 89 ? 5.052 -7.052 9.416 1.00 90.12 89 HIS A C 1
ATOM 731 O O . HIS A 1 89 ? 4.862 -7.487 10.551 1.00 90.12 89 HIS A O 1
ATOM 737 N N . SER A 1 90 ? 4.361 -6.020 8.925 1.00 94.38 90 SER A N 1
ATOM 738 C CA . SER A 1 90 ? 3.327 -5.322 9.699 1.00 94.38 90 SER A CA 1
ATOM 739 C C . SER A 1 90 ? 1.914 -5.698 9.280 1.00 94.38 90 SER A C 1
ATOM 741 O O . SER A 1 90 ? 0.998 -5.627 10.096 1.00 94.38 90 SER A O 1
ATOM 743 N N . TYR A 1 91 ? 1.725 -6.137 8.039 1.00 92.62 91 TYR A N 1
ATOM 744 C CA . TYR A 1 91 ? 0.430 -6.586 7.544 1.00 92.62 91 TYR A CA 1
ATOM 745 C C . TYR A 1 91 ? 0.380 -8.111 7.516 1.00 92.62 91 TYR A C 1
ATOM 747 O O . TYR A 1 91 ? 1.360 -8.787 7.206 1.00 92.62 91 TYR A O 1
ATOM 755 N N . GLN A 1 92 ? -0.772 -8.667 7.875 1.00 88.94 92 GLN A N 1
ATOM 756 C CA . GLN A 1 92 ? -0.977 -10.101 7.987 1.00 88.94 92 GLN A CA 1
ATOM 757 C C . GLN A 1 92 ? -0.858 -10.765 6.620 1.00 88.94 92 GLN A C 1
ATOM 759 O O . GLN A 1 92 ? -1.730 -10.646 5.760 1.00 88.94 92 GLN A O 1
ATOM 764 N N . PHE A 1 93 ? 0.201 -11.545 6.460 1.00 81.94 93 PHE A N 1
ATOM 765 C CA . PHE A 1 93 ? 0.377 -12.439 5.332 1.00 81.94 93 PHE A CA 1
ATOM 766 C C . PHE A 1 93 ? -0.102 -13.836 5.735 1.00 81.94 93 PHE A C 1
ATOM 768 O O . PHE A 1 93 ? 0.671 -14.682 6.179 1.00 81.94 93 PHE A O 1
ATOM 775 N N . SER A 1 94 ? -1.417 -14.062 5.671 1.00 61.06 94 SER A N 1
ATOM 776 C CA . SER A 1 94 ? -1.992 -15.358 6.038 1.00 61.06 94 SER A CA 1
ATOM 777 C C . SER A 1 94 ? -2.171 -16.271 4.808 1.00 61.06 94 SER A C 1
ATOM 779 O O . SER A 1 94 ? -2.964 -16.011 3.914 1.00 61.06 94 SER A O 1
ATOM 781 N N . GLN A 1 95 ? -1.411 -17.373 4.810 1.00 49.81 95 GLN A N 1
ATOM 782 C CA . GLN A 1 95 ? -1.695 -18.690 4.207 1.00 49.81 95 GLN A CA 1
ATOM 783 C C . GLN A 1 95 ? -1.600 -18.939 2.689 1.00 49.81 95 GLN A C 1
ATOM 785 O O . GLN A 1 95 ? -1.695 -20.106 2.307 1.00 49.81 95 GLN A O 1
ATOM 790 N N . TYR A 1 96 ? -1.299 -17.976 1.815 1.00 51.75 96 TYR A N 1
ATOM 791 C CA . TYR A 1 96 ? -0.996 -18.320 0.411 1.00 51.75 96 TYR A CA 1
ATOM 792 C C . TYR A 1 96 ? 0.451 -18.806 0.257 1.00 51.75 96 TYR A C 1
ATOM 794 O O . TYR A 1 96 ? 1.319 -18.127 -0.276 1.00 51.75 96 TYR A O 1
ATOM 802 N N . LYS A 1 97 ? 0.684 -20.045 0.712 1.00 47.44 97 LYS A N 1
ATOM 803 C CA . LYS A 1 97 ? 1.875 -20.868 0.428 1.00 47.44 97 LYS A CA 1
ATOM 804 C C . LYS A 1 97 ? 2.026 -21.250 -1.057 1.00 47.44 97 LYS A C 1
ATOM 806 O O . LYS A 1 97 ? 2.966 -21.957 -1.388 1.00 47.44 97 LYS A O 1
ATOM 811 N N . ASN A 1 98 ? 1.142 -20.776 -1.936 1.00 51.12 98 ASN A N 1
ATOM 812 C CA . ASN A 1 98 ? 1.186 -21.028 -3.375 1.00 51.12 98 ASN A CA 1
ATOM 813 C C . ASN A 1 98 ? 1.402 -19.729 -4.168 1.00 51.12 98 ASN A C 1
ATOM 815 O O . ASN A 1 98 ? 0.712 -19.489 -5.151 1.00 51.12 98 ASN A O 1
ATOM 819 N N . LEU A 1 99 ? 2.355 -18.881 -3.772 1.00 53.09 99 LEU A N 1
ATOM 820 C CA . LEU A 1 99 ? 2.948 -17.929 -4.720 1.00 53.09 99 LEU A CA 1
ATOM 821 C C . LEU A 1 99 ? 4.006 -18.674 -5.543 1.00 53.09 99 LEU A C 1
ATOM 823 O O . LEU A 1 99 ? 5.190 -18.369 -5.470 1.00 53.09 99 LEU A O 1
ATOM 827 N N . ASN A 1 100 ? 3.579 -19.704 -6.276 1.00 50.81 100 ASN A N 1
ATOM 828 C CA . ASN A 1 100 ? 4.429 -20.300 -7.305 1.00 50.81 100 ASN A CA 1
ATOM 829 C C . ASN A 1 100 ? 4.532 -19.383 -8.536 1.00 50.81 100 ASN A C 1
ATOM 831 O O . ASN A 1 100 ? 5.406 -19.621 -9.360 1.00 50.81 100 ASN A O 1
ATOM 835 N N . ASP A 1 101 ? 3.705 -18.327 -8.622 1.00 52.19 101 ASP A N 1
ATOM 836 C CA . ASP A 1 101 ? 3.590 -17.524 -9.843 1.00 52.19 101 ASP A CA 1
ATOM 837 C C . ASP A 1 101 ? 4.067 -16.067 -9.746 1.00 52.19 101 ASP A C 1
ATOM 839 O O . ASP A 1 101 ? 4.474 -15.540 -10.771 1.00 52.19 101 ASP A O 1
ATOM 843 N N . ASP A 1 102 ? 4.122 -15.415 -8.579 1.00 56.22 102 ASP A N 1
ATOM 844 C CA . ASP A 1 102 ? 4.882 -14.159 -8.436 1.00 56.22 102 ASP A CA 1
ATOM 845 C C . ASP A 1 102 ? 4.950 -13.713 -6.961 1.00 56.22 102 ASP A C 1
ATOM 847 O O . ASP A 1 102 ? 3.903 -13.477 -6.351 1.00 56.22 102 ASP A O 1
ATOM 851 N N . PRO A 1 103 ? 6.130 -13.579 -6.323 1.00 62.59 103 PRO A N 1
ATOM 852 C CA . PRO A 1 103 ? 6.210 -13.028 -4.968 1.00 62.59 103 PRO A CA 1
ATOM 853 C C . PRO A 1 103 ? 5.905 -11.521 -4.924 1.00 62.59 103 PRO A C 1
ATOM 855 O O . PRO A 1 103 ? 5.773 -10.952 -3.835 1.00 62.59 103 PRO A O 1
ATOM 858 N N . TYR A 1 104 ? 5.830 -10.855 -6.081 1.00 76.12 104 TYR A N 1
ATOM 859 C CA . TYR A 1 104 ? 5.702 -9.408 -6.169 1.00 76.12 104 TYR A CA 1
ATOM 860 C C . TYR A 1 104 ? 4.244 -8.969 -6.284 1.00 76.12 104 TYR A C 1
ATOM 862 O O . TYR A 1 104 ? 3.506 -9.360 -7.186 1.00 76.12 104 TYR A O 1
ATOM 870 N N . LEU A 1 105 ? 3.843 -8.039 -5.415 1.00 86.25 105 LEU A N 1
ATOM 871 C CA . LEU A 1 105 ? 2.497 -7.459 -5.411 1.00 86.25 105 LEU A CA 1
ATOM 872 C C . LEU A 1 105 ? 2.135 -6.766 -6.746 1.00 86.25 105 LEU A C 1
ATOM 874 O O . LEU A 1 105 ? 0.958 -6.585 -7.054 1.00 86.25 105 LEU A O 1
ATOM 878 N N . PHE A 1 106 ? 3.155 -6.397 -7.525 1.00 89.12 106 PHE A N 1
ATOM 879 C CA . PHE A 1 106 ? 3.072 -5.663 -8.787 1.00 89.12 106 PHE A CA 1
ATOM 880 C C . PHE A 1 106 ? 3.402 -6.492 -10.044 1.00 89.12 106 PHE A C 1
ATOM 882 O O . PHE A 1 106 ? 3.399 -5.909 -11.128 1.00 89.12 106 PHE A O 1
ATOM 889 N N . GLY A 1 107 ? 3.653 -7.805 -9.934 1.00 86.62 107 GLY A N 1
ATOM 890 C CA . GLY A 1 107 ? 3.818 -8.696 -11.100 1.00 86.62 107 GLY A CA 1
ATOM 891 C C . GLY A 1 107 ? 5.110 -8.503 -11.905 1.00 86.62 107 GLY A C 1
ATOM 892 O O . GLY A 1 107 ? 5.142 -8.688 -13.121 1.00 86.62 107 GLY A O 1
ATOM 893 N N . GLN A 1 108 ? 6.137 -7.946 -11.265 1.00 87.56 108 GLN A N 1
ATOM 894 C CA . GLN A 1 108 ? 7.450 -7.639 -11.841 1.00 87.56 108 GLN A CA 1
ATOM 895 C C . GLN A 1 108 ? 8.438 -7.365 -10.697 1.00 87.56 108 GLN A C 1
ATOM 897 O O . GLN A 1 108 ? 8.026 -7.237 -9.555 1.00 87.56 108 GLN A O 1
ATOM 902 N N . ASN A 1 109 ? 9.740 -7.231 -10.971 1.00 87.75 109 ASN A N 1
ATOM 903 C CA . ASN A 1 109 ? 10.760 -7.018 -9.923 1.00 87.75 109 ASN A CA 1
ATOM 904 C C . ASN A 1 109 ? 10.736 -5.619 -9.279 1.00 87.75 109 ASN A C 1
ATOM 906 O O . ASN A 1 109 ? 11.282 -5.424 -8.194 1.00 87.75 109 ASN A O 1
ATOM 910 N N . LYS A 1 110 ? 10.139 -4.635 -9.958 1.00 90.69 110 LYS A N 1
ATOM 911 C CA . LYS A 1 110 ? 9.979 -3.251 -9.489 1.00 90.69 110 LYS A CA 1
ATOM 912 C C . LYS A 1 110 ? 8.567 -2.767 -9.795 1.00 90.69 110 LYS A C 1
ATOM 914 O O . LYS A 1 110 ? 8.037 -3.210 -10.807 1.00 90.69 110 LYS A O 1
ATOM 919 N N . PRO A 1 111 ? 7.982 -1.839 -9.020 1.00 89.50 111 PRO A N 1
ATOM 920 C CA . PRO A 1 111 ? 6.599 -1.420 -9.220 1.00 89.50 111 PRO A CA 1
ATOM 921 C C . PRO A 1 111 ? 6.305 -0.818 -10.596 1.00 89.50 111 PRO A C 1
ATOM 923 O O . PRO A 1 111 ? 5.246 -1.108 -11.142 1.00 89.50 111 PRO A O 1
ATOM 926 N N . GLU A 1 112 ? 7.209 0.028 -11.116 1.00 93.19 112 GLU A N 1
ATOM 927 C CA . GLU A 1 112 ? 7.052 0.788 -12.370 1.00 93.19 112 GLU A CA 1
ATOM 928 C C . GLU A 1 112 ? 5.601 1.212 -12.638 1.00 93.19 112 GLU A C 1
ATOM 930 O O . GLU A 1 112 ? 4.929 0.709 -13.541 1.00 93.19 112 GLU A O 1
ATOM 935 N N . ILE A 1 113 ? 5.087 2.108 -11.802 1.00 93.06 113 ILE A N 1
ATOM 936 C CA . ILE A 1 113 ? 3.671 2.449 -11.805 1.00 93.06 113 ILE A CA 1
ATOM 937 C C . ILE A 1 113 ? 3.314 3.172 -13.103 1.00 93.06 113 ILE A C 1
ATOM 939 O O . ILE A 1 113 ? 3.925 4.175 -13.474 1.00 93.06 113 ILE A O 1
ATOM 943 N N . LYS A 1 114 ? 2.286 2.657 -13.771 1.00 92.94 114 LYS A N 1
ATOM 944 C CA . LYS A 1 114 ? 1.668 3.244 -14.958 1.00 92.94 114 LYS A CA 1
ATOM 945 C C . LYS A 1 114 ? 0.590 4.256 -14.570 1.00 92.94 114 LYS A C 1
ATOM 947 O O . LYS A 1 114 ? 0.527 5.330 -15.156 1.00 92.94 114 LYS A O 1
ATOM 952 N N . GLU A 1 115 ? -0.234 3.925 -13.574 1.00 89.69 115 GLU A N 1
ATOM 953 C CA . GLU A 1 115 ? -1.342 4.763 -13.092 1.00 89.69 115 GLU A CA 1
ATOM 954 C C . GLU A 1 115 ? -1.430 4.705 -11.554 1.00 89.69 115 GLU A C 1
ATOM 956 O O . GLU A 1 115 ? -1.229 3.644 -10.953 1.00 89.69 115 GLU A O 1
ATOM 961 N N . SER A 1 116 ? -1.738 5.828 -10.895 1.00 86.81 116 SER A N 1
ATOM 962 C CA . SER A 1 116 ? -1.911 5.900 -9.437 1.00 86.81 116 SER A CA 1
ATOM 963 C C . SER A 1 116 ? -3.062 6.822 -9.029 1.00 86.81 116 SER A C 1
ATOM 965 O O . SER A 1 116 ? -3.344 7.821 -9.688 1.00 86.81 116 SER A O 1
ATOM 967 N N . PHE A 1 117 ? -3.734 6.475 -7.927 1.00 82.62 117 PHE A N 1
ATOM 968 C CA . PHE A 1 117 ? -4.908 7.190 -7.423 1.00 82.62 117 PHE A CA 1
ATOM 969 C C . PHE A 1 117 ? -4.888 7.298 -5.904 1.00 82.62 117 PHE A C 1
ATOM 971 O O . PHE A 1 117 ? -4.625 6.318 -5.195 1.00 82.62 117 PHE A O 1
ATOM 978 N N . ASP A 1 118 ? -5.242 8.474 -5.393 1.00 74.38 118 ASP A N 1
ATOM 979 C CA . ASP A 1 118 ? -5.488 8.658 -3.969 1.00 74.38 118 ASP A CA 1
ATOM 980 C C . ASP A 1 118 ? -6.943 8.311 -3.609 1.00 74.38 118 ASP A C 1
ATOM 982 O O . ASP A 1 118 ? -7.892 8.701 -4.290 1.00 74.38 118 ASP A O 1
ATOM 986 N N . LEU A 1 119 ? -7.119 7.562 -2.519 1.00 66.06 119 LEU A N 1
ATOM 987 C CA . LEU A 1 119 ? -8.432 7.124 -2.040 1.00 66.06 119 LEU A CA 1
ATOM 988 C C . LEU A 1 119 ? -9.199 8.254 -1.337 1.00 66.06 119 LEU A C 1
ATOM 990 O O . LEU A 1 119 ? -10.420 8.164 -1.216 1.00 66.06 119 LEU A O 1
ATOM 994 N N . ASP A 1 120 ? -8.530 9.327 -0.908 1.00 59.81 120 ASP A N 1
ATOM 995 C CA . ASP A 1 120 ? -9.214 10.461 -0.275 1.00 59.81 120 ASP A CA 1
ATOM 996 C C . ASP A 1 120 ? -10.059 11.278 -1.271 1.00 59.81 120 ASP A C 1
ATOM 998 O O . ASP A 1 120 ? -11.132 11.760 -0.907 1.00 59.81 120 ASP A O 1
ATOM 1002 N N . ILE A 1 121 ? -9.684 11.316 -2.557 1.00 51.69 121 ILE A N 1
ATOM 1003 C CA . ILE A 1 121 ? -10.542 11.855 -3.633 1.00 51.69 121 ILE A CA 1
ATOM 1004 C C . ILE A 1 121 ? -11.768 10.948 -3.852 1.00 51.69 121 ILE A C 1
ATOM 1006 O O . ILE A 1 121 ? -12.866 11.413 -4.158 1.00 51.69 121 ILE A O 1
ATOM 1010 N N . LEU A 1 122 ? -11.617 9.641 -3.629 1.00 46.34 122 LEU A N 1
ATOM 1011 C CA . LEU A 1 122 ? -12.678 8.656 -3.842 1.00 46.34 122 LEU A CA 1
ATOM 1012 C C . LEU A 1 122 ? -13.718 8.646 -2.713 1.00 46.34 122 LEU A C 1
ATOM 1014 O O . LEU A 1 122 ? -14.892 8.389 -2.984 1.00 46.34 122 LEU A O 1
ATOM 1018 N N . LYS A 1 123 ? -13.344 9.007 -1.475 1.00 46.22 123 LYS A N 1
ATOM 1019 C CA . LYS A 1 123 ? -14.315 9.254 -0.389 1.00 46.22 123 LYS A CA 1
ATOM 1020 C C . LYS A 1 123 ? -15.316 10.344 -0.773 1.00 46.22 123 LYS A C 1
ATOM 1022 O O . LYS A 1 123 ? -16.500 10.184 -0.499 1.00 46.22 123 LYS A O 1
ATOM 1027 N N . ILE A 1 124 ? -14.871 11.405 -1.451 1.00 42.81 124 ILE A N 1
ATOM 1028 C CA . ILE A 1 124 ? -15.754 12.486 -1.918 1.00 42.81 124 ILE A CA 1
ATOM 1029 C C . ILE A 1 124 ? -16.761 11.946 -2.938 1.00 42.81 124 ILE A C 1
ATOM 1031 O O . ILE A 1 124 ? -17.953 12.208 -2.807 1.00 42.81 124 ILE A O 1
ATOM 1035 N N . ILE A 1 125 ? -16.311 11.130 -3.895 1.00 40.28 125 ILE A N 1
ATOM 1036 C CA . ILE A 1 125 ? -17.177 10.564 -4.940 1.00 40.28 125 ILE A CA 1
ATOM 1037 C C . ILE A 1 125 ? -18.215 9.608 -4.334 1.00 40.28 125 ILE A C 1
ATOM 1039 O O . ILE A 1 125 ? -19.397 9.711 -4.649 1.00 40.28 125 ILE A O 1
ATOM 1043 N N . VAL A 1 126 ? -17.815 8.728 -3.410 1.00 41.72 126 VAL A N 1
ATOM 1044 C CA . VAL A 1 126 ? -18.733 7.772 -2.762 1.00 41.72 126 VAL A CA 1
ATOM 1045 C C . VAL A 1 126 ? -19.725 8.472 -1.823 1.00 41.72 126 VAL A C 1
ATOM 1047 O O . VAL A 1 126 ? -20.897 8.095 -1.781 1.00 41.72 126 VAL A O 1
ATOM 1050 N N . VAL A 1 127 ? -19.296 9.503 -1.087 1.00 41.66 127 VAL A N 1
ATOM 1051 C CA . VAL A 1 127 ? -20.184 10.300 -0.222 1.00 41.66 127 VAL A CA 1
ATOM 1052 C C . VAL A 1 127 ? -21.190 11.088 -1.064 1.00 41.66 127 VAL A C 1
ATOM 1054 O O . VAL A 1 127 ? -22.387 11.001 -0.800 1.00 41.66 127 VAL A O 1
ATOM 1057 N N . GLN A 1 128 ? -20.743 11.750 -2.137 1.00 36.28 128 GLN A N 1
ATOM 1058 C CA . GLN A 1 128 ? -21.639 12.428 -3.081 1.00 36.28 128 GLN A CA 1
ATOM 1059 C C . GLN A 1 128 ? -22.635 11.455 -3.722 1.00 36.28 128 GLN A C 1
ATOM 1061 O O . GLN A 1 128 ? -23.812 11.779 -3.865 1.00 36.28 128 GLN A O 1
ATOM 1066 N N . GLN A 1 129 ? -22.193 10.243 -4.059 1.00 35.97 129 GLN A N 1
ATOM 1067 C CA . GLN A 1 129 ? -23.044 9.210 -4.643 1.00 35.97 129 GLN A CA 1
ATOM 1068 C C . GLN A 1 129 ? -24.086 8.685 -3.643 1.00 35.97 129 GLN A C 1
ATOM 1070 O O . GLN A 1 129 ? -25.236 8.470 -4.019 1.00 35.97 129 GLN A O 1
ATOM 1075 N N . ASN A 1 130 ? -23.739 8.538 -2.362 1.00 39.25 130 ASN A N 1
ATOM 1076 C CA . ASN A 1 130 ? -24.686 8.146 -1.313 1.00 39.25 130 ASN A CA 1
ATOM 1077 C C . ASN A 1 130 ? -25.717 9.241 -1.001 1.00 39.25 130 ASN A C 1
ATOM 1079 O O . ASN A 1 130 ? -26.902 8.931 -0.865 1.00 39.25 130 ASN A O 1
ATOM 1083 N N . ASP A 1 131 ? -25.302 10.508 -0.943 1.00 43.88 131 ASP A N 1
ATOM 1084 C CA . ASP A 1 131 ? -26.218 11.640 -0.755 1.00 43.88 131 ASP A CA 1
ATOM 1085 C C . ASP A 1 131 ? -27.156 11.826 -1.957 1.00 43.88 131 ASP A C 1
ATOM 1087 O O . ASP A 1 131 ? -28.337 12.145 -1.789 1.00 43.88 131 ASP A O 1
ATOM 1091 N N . TYR A 1 132 ? -26.665 11.553 -3.170 1.00 38.06 132 TYR A N 1
ATOM 1092 C CA . TYR A 1 132 ? -27.477 11.522 -4.386 1.00 38.06 132 TYR A CA 1
ATOM 1093 C C . TYR A 1 132 ? -28.479 10.353 -4.379 1.00 38.06 132 TYR A C 1
ATOM 1095 O O . TYR A 1 132 ? -29.664 10.551 -4.643 1.00 38.06 132 TYR A O 1
ATOM 1103 N N . ASN A 1 133 ? -28.048 9.150 -3.987 1.00 39.38 133 ASN A N 1
ATOM 1104 C CA . ASN A 1 133 ? -28.905 7.961 -3.892 1.00 39.38 133 ASN A CA 1
ATOM 1105 C C . ASN A 1 133 ? -30.009 8.104 -2.832 1.00 39.38 133 ASN A C 1
ATOM 1107 O O . ASN A 1 133 ? -31.117 7.616 -3.033 1.00 39.38 133 ASN A O 1
ATOM 1111 N N . LYS A 1 134 ? -29.747 8.817 -1.730 1.00 50.53 134 LYS A N 1
ATOM 1112 C CA . LYS A 1 134 ? -30.744 9.095 -0.682 1.00 50.53 134 LYS A CA 1
ATOM 1113 C C . LYS A 1 134 ? -31.860 10.039 -1.155 1.00 50.53 134 LYS A C 1
ATOM 1115 O O . LYS A 1 134 ? -32.950 10.014 -0.588 1.00 50.53 134 LYS A O 1
ATOM 1120 N N . LYS A 1 135 ? -31.609 10.845 -2.196 1.00 49.28 135 LYS A N 1
ATOM 1121 C CA . LYS A 1 135 ? -32.615 11.696 -2.858 1.00 49.28 135 LYS A CA 1
ATOM 1122 C C . LYS A 1 135 ? -33.439 10.964 -3.924 1.00 49.28 135 LYS A C 1
ATOM 1124 O O . LYS A 1 135 ? -34.490 11.472 -4.295 1.00 49.28 135 LYS A O 1
ATOM 1129 N N . LEU A 1 136 ? -32.999 9.800 -4.406 1.00 42.19 136 LEU A N 1
ATOM 1130 C CA . LEU A 1 136 ? -33.631 9.065 -5.508 1.00 42.19 136 LEU A CA 1
ATOM 1131 C C . LEU A 1 136 ? -34.324 7.777 -5.020 1.00 42.19 136 LEU A C 1
ATOM 1133 O O . LEU A 1 136 ? -34.091 6.688 -5.544 1.00 42.19 136 LEU A O 1
ATOM 1137 N N . ASN A 1 137 ? -35.203 7.896 -4.025 1.00 49.16 137 ASN A N 1
ATOM 1138 C CA . ASN A 1 137 ? -36.181 6.850 -3.723 1.00 49.16 137 ASN A CA 1
ATOM 1139 C C . ASN A 1 137 ? -37.365 7.012 -4.685 1.00 49.16 137 ASN A C 1
ATOM 1141 O O . ASN A 1 137 ? -38.152 7.933 -4.508 1.00 49.16 137 ASN A O 1
ATOM 1145 N N . ASP A 1 138 ? -37.395 6.199 -5.751 1.00 46.56 138 ASP A N 1
ATOM 1146 C CA . ASP A 1 138 ? -38.593 5.442 -6.187 1.00 46.56 138 ASP A CA 1
ATOM 1147 C C . ASP A 1 138 ? -38.526 4.887 -7.626 1.00 46.56 138 ASP A C 1
ATOM 1149 O O . ASP A 1 138 ? -39.384 4.098 -8.005 1.00 46.56 138 ASP A O 1
ATOM 1153 N N . ILE A 1 139 ? -37.484 5.156 -8.430 1.00 39.91 139 ILE A N 1
ATOM 1154 C CA . ILE A 1 139 ? -37.342 4.543 -9.784 1.00 39.91 139 ILE A CA 1
ATOM 1155 C C . ILE A 1 139 ? -35.923 3.956 -10.036 1.00 39.91 139 ILE A C 1
ATOM 1157 O O . ILE A 1 139 ? -35.594 3.412 -11.088 1.00 39.91 139 ILE A O 1
ATOM 1161 N N . THR A 1 140 ? -35.054 3.959 -9.024 1.00 37.97 140 THR A N 1
ATOM 1162 C CA . THR A 1 140 ? -33.590 3.995 -9.214 1.00 37.97 140 THR A CA 1
ATOM 1163 C C . THR A 1 140 ? -32.849 2.694 -8.901 1.00 37.97 140 THR A C 1
ATOM 1165 O O . THR A 1 140 ? -31.750 2.715 -8.355 1.00 37.97 140 THR A O 1
ATOM 1168 N N . ARG A 1 141 ? -33.411 1.523 -9.206 1.00 38.94 141 ARG A N 1
ATOM 1169 C CA . ARG A 1 141 ? -32.620 0.271 -9.147 1.00 38.94 141 ARG A CA 1
ATOM 1170 C C . ARG A 1 141 ? -32.117 -0.199 -10.506 1.00 38.94 141 ARG A C 1
ATOM 1172 O O . ARG A 1 141 ? -31.106 -0.888 -10.562 1.00 38.94 141 ARG A O 1
ATOM 1179 N N . ILE A 1 142 ? -32.751 0.231 -11.595 1.00 36.75 142 ILE A N 1
ATOM 1180 C CA . ILE A 1 142 ? -32.425 -0.249 -12.946 1.00 36.75 142 ILE A CA 1
ATOM 1181 C C . ILE A 1 142 ? -31.469 0.717 -13.672 1.00 36.75 142 ILE A C 1
ATOM 1183 O O . ILE A 1 142 ? -30.566 0.276 -14.377 1.00 36.75 142 ILE A O 1
ATOM 1187 N N . THR A 1 143 ? -31.545 2.026 -13.409 1.00 32.22 143 THR A N 1
ATOM 1188 C CA . THR A 1 143 ? -30.715 3.029 -14.108 1.00 32.22 143 THR A CA 1
ATOM 1189 C C . THR A 1 143 ? -29.261 3.089 -13.621 1.00 32.22 143 THR A C 1
ATOM 1191 O O . THR A 1 143 ? -28.372 3.407 -14.406 1.00 32.22 143 THR A O 1
ATOM 1194 N N . ILE A 1 144 ? -28.965 2.707 -12.370 1.00 35.97 144 ILE A N 1
ATOM 1195 C CA . IL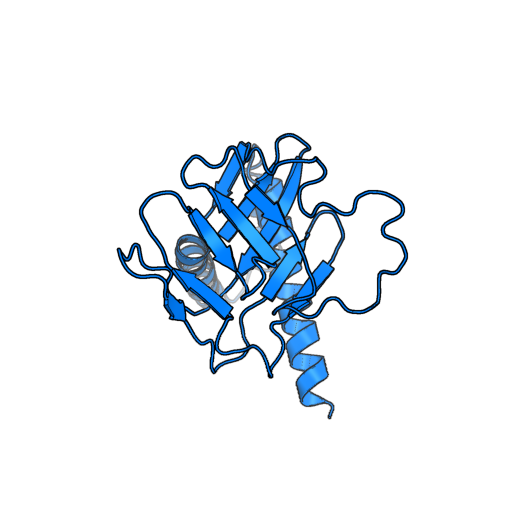E A 1 144 ? -27.575 2.685 -11.865 1.00 35.97 144 ILE A CA 1
ATOM 1196 C C . ILE A 1 144 ? -26.746 1.590 -12.565 1.00 35.97 144 ILE A C 1
ATOM 1198 O O . ILE A 1 144 ? -25.556 1.787 -12.786 1.00 35.97 144 ILE A O 1
ATOM 1202 N N . SER A 1 145 ? -27.372 0.500 -13.034 1.00 37.34 145 SER A N 1
ATOM 1203 C CA . SER A 1 145 ? -26.697 -0.472 -13.916 1.00 37.34 145 SER A CA 1
ATOM 1204 C C . SER A 1 145 ? -26.439 0.069 -15.331 1.00 37.34 145 SER A C 1
ATOM 1206 O O . SER A 1 145 ? -25.534 -0.407 -16.010 1.00 37.34 145 SER A O 1
ATOM 1208 N N . LEU A 1 146 ? -27.203 1.068 -15.791 1.00 33.19 146 LEU A N 1
ATOM 1209 C CA . LEU A 1 146 ? -27.097 1.628 -17.144 1.00 33.19 146 LEU A CA 1
ATOM 1210 C C . LEU A 1 146 ? -26.143 2.831 -17.228 1.00 33.19 146 LEU A C 1
ATOM 1212 O O . LEU A 1 146 ? -25.405 2.931 -18.203 1.00 33.19 146 LEU A O 1
ATOM 1216 N N . CYS A 1 147 ? -26.054 3.685 -16.201 1.00 34.62 147 CYS A N 1
ATOM 1217 C CA . CYS A 1 147 ? -25.077 4.788 -16.193 1.00 34.62 147 CYS A CA 1
ATOM 1218 C C . CYS A 1 147 ? -23.623 4.310 -16.039 1.00 34.62 147 CYS A C 1
ATOM 1220 O O . CYS A 1 147 ? -22.712 4.977 -16.522 1.00 34.62 147 CYS A O 1
ATOM 1222 N N . ILE A 1 148 ? -23.398 3.132 -15.444 1.00 40.00 148 ILE A N 1
ATOM 1223 C CA . ILE A 1 148 ? -22.073 2.490 -15.391 1.00 40.00 148 ILE A CA 1
ATOM 1224 C C . ILE A 1 148 ? -21.578 2.087 -16.797 1.00 40.00 148 ILE A C 1
ATOM 1226 O O . ILE A 1 148 ? -20.374 2.040 -17.022 1.00 40.00 148 ILE A O 1
ATOM 1230 N N . ASN A 1 149 ? -22.475 1.874 -17.767 1.00 34.09 149 ASN A N 1
ATOM 1231 C CA . ASN A 1 149 ? -22.104 1.475 -19.129 1.00 34.09 149 ASN A CA 1
ATOM 1232 C C . ASN A 1 149 ? -21.786 2.649 -20.079 1.00 34.09 149 ASN A C 1
ATOM 1234 O O . ASN A 1 149 ? -21.217 2.407 -21.138 1.00 34.09 149 ASN A O 1
ATOM 1238 N N . TYR A 1 150 ? -22.127 3.902 -19.745 1.00 31.66 150 TYR A N 1
ATOM 1239 C CA . TYR A 1 150 ? -22.062 5.018 -20.712 1.00 31.66 150 TYR A CA 1
ATOM 1240 C C . TYR A 1 150 ? -20.827 5.934 -20.579 1.00 31.66 150 TYR A C 1
ATOM 1242 O O . TYR A 1 150 ? -20.580 6.764 -21.446 1.00 31.66 150 TYR A O 1
ATOM 1250 N N . GLN A 1 151 ? -20.000 5.762 -19.543 1.00 37.12 151 GLN A N 1
ATOM 1251 C CA . GLN A 1 151 ? -18.671 6.394 -19.435 1.00 37.12 151 GLN A CA 1
ATOM 1252 C C . GLN A 1 151 ? -17.581 5.315 -19.405 1.00 37.12 151 GLN A C 1
ATOM 1254 O O . GLN A 1 151 ? -16.784 5.196 -18.477 1.00 37.12 151 GLN A O 1
ATOM 1259 N N . MET A 1 152 ? -17.609 4.467 -20.431 1.00 43.59 152 MET A N 1
ATOM 1260 C CA . MET A 1 152 ? -16.731 3.316 -20.607 1.00 43.59 152 MET A CA 1
ATOM 1261 C C . MET A 1 152 ? -15.666 3.637 -21.651 1.00 43.59 152 MET A C 1
ATOM 1263 O O . MET A 1 152 ? -15.771 3.230 -22.797 1.00 43.59 152 MET A O 1
ATOM 1267 N N . ASP A 1 153 ? -14.647 4.379 -21.233 1.00 43.09 153 ASP A N 1
ATOM 1268 C CA . ASP A 1 15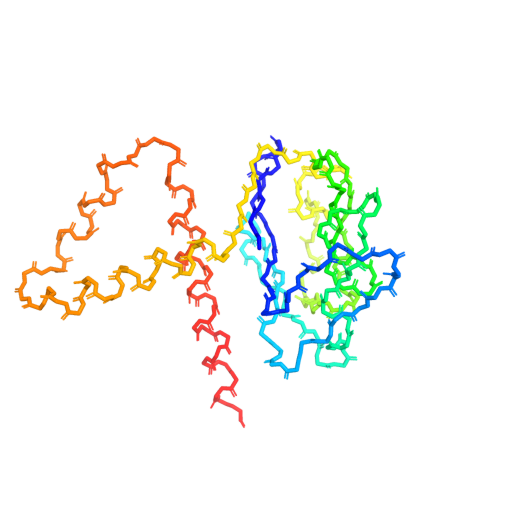3 ? -13.282 4.138 -21.690 1.00 43.09 153 ASP A CA 1
ATOM 1269 C C . ASP A 1 153 ? -12.326 4.633 -20.595 1.00 43.09 153 ASP A C 1
ATOM 1271 O O . ASP A 1 153 ? -12.435 5.751 -20.098 1.00 43.09 153 ASP A O 1
ATOM 1275 N N . GLN A 1 154 ? -11.449 3.737 -20.140 1.00 45.47 154 GLN A N 1
ATOM 1276 C CA . GLN A 1 154 ? -10.538 3.835 -18.982 1.00 45.47 154 GLN A CA 1
ATOM 1277 C C . GLN A 1 154 ? -11.137 3.671 -17.573 1.00 45.47 154 GLN A C 1
ATOM 1279 O O . GLN A 1 154 ? -10.396 3.286 -16.671 1.00 45.47 154 GLN A O 1
ATOM 1284 N N . HIS A 1 155 ? -12.447 3.854 -17.354 1.00 47.84 155 HIS A N 1
ATOM 1285 C CA . HIS A 1 155 ? -13.020 3.847 -15.993 1.00 47.84 155 HIS A CA 1
ATOM 1286 C C . HIS A 1 155 ? -13.508 2.492 -15.429 1.00 47.84 155 HIS A C 1
ATOM 1288 O O . HIS A 1 155 ? -13.804 2.387 -14.234 1.00 47.84 155 HIS A O 1
ATOM 1294 N N . THR A 1 156 ? -13.569 1.437 -16.245 1.00 50.88 156 THR A N 1
ATOM 1295 C CA . THR A 1 156 ? -14.175 0.139 -15.883 1.00 50.88 156 THR A CA 1
ATOM 1296 C C . THR A 1 156 ? -13.436 -0.584 -14.755 1.00 50.88 156 THR A C 1
ATOM 1298 O O . THR A 1 156 ? -14.053 -1.159 -13.858 1.00 50.88 156 THR A O 1
ATOM 1301 N N . THR A 1 157 ? -12.108 -0.500 -14.756 1.00 53.19 157 THR A N 1
ATOM 1302 C CA . THR A 1 157 ? -11.236 -1.124 -13.756 1.00 53.19 157 THR A CA 1
ATOM 1303 C C . THR A 1 157 ? -11.491 -0.575 -12.347 1.00 53.19 157 THR A C 1
ATOM 1305 O O . THR A 1 157 ? -11.489 -1.322 -11.370 1.00 53.19 157 THR A O 1
ATOM 1308 N N . TYR A 1 158 ? -11.787 0.722 -12.217 1.00 54.66 158 TYR A N 1
ATOM 1309 C CA . TYR A 1 158 ? -11.945 1.383 -10.916 1.00 54.66 158 TYR A CA 1
ATOM 1310 C C . TYR A 1 158 ? -13.225 0.991 -10.195 1.00 54.66 158 TYR A C 1
ATOM 1312 O O . TYR A 1 158 ? -13.212 0.779 -8.984 1.00 54.66 158 TYR A O 1
ATOM 1320 N N . LEU A 1 159 ? -14.333 0.867 -10.928 1.00 57.00 159 LEU A N 1
ATOM 1321 C CA . LEU A 1 159 ? -15.595 0.415 -10.345 1.00 57.00 159 LEU A CA 1
ATOM 1322 C C . LEU A 1 159 ? -15.472 -1.023 -9.831 1.00 57.00 159 LEU A C 1
ATOM 1324 O O . LEU A 1 159 ? -16.010 -1.340 -8.771 1.00 57.00 159 LEU A O 1
ATOM 1328 N N . GLN A 1 160 ? -14.690 -1.860 -10.516 1.00 55.88 160 GLN A N 1
ATOM 1329 C CA . GLN A 1 160 ? -14.372 -3.209 -10.054 1.00 55.88 160 GLN A CA 1
ATOM 1330 C C . GLN A 1 160 ? -13.507 -3.194 -8.786 1.00 55.88 160 GLN A C 1
ATOM 1332 O O . GLN A 1 160 ? -13.837 -3.912 -7.845 1.00 55.88 160 GLN A O 1
ATOM 1337 N N . VAL A 1 161 ? -12.473 -2.341 -8.700 1.00 55.31 161 VAL A N 1
ATOM 1338 C CA . VAL A 1 161 ? -11.661 -2.158 -7.474 1.00 55.31 161 VAL A CA 1
ATOM 1339 C C . VAL A 1 161 ? -12.530 -1.708 -6.298 1.00 55.31 161 VAL A C 1
ATOM 1341 O O . VAL A 1 161 ? -12.423 -2.244 -5.199 1.00 55.31 161 VAL A O 1
ATOM 1344 N N . LEU A 1 162 ? -13.406 -0.725 -6.507 1.00 58.84 162 LEU A N 1
ATOM 1345 C CA . LEU A 1 162 ? -14.261 -0.181 -5.451 1.00 58.84 162 LEU A CA 1
ATOM 1346 C C . LEU A 1 162 ? -15.280 -1.209 -4.962 1.00 58.84 162 LEU A C 1
ATOM 1348 O O . LEU A 1 162 ? -15.470 -1.366 -3.754 1.00 58.84 162 LEU A O 1
ATOM 1352 N N . PHE A 1 163 ? -15.906 -1.937 -5.887 1.00 57.53 163 PHE A N 1
ATOM 1353 C CA . PHE A 1 163 ? -16.830 -3.013 -5.550 1.00 57.53 163 PHE A CA 1
ATOM 1354 C C . PHE A 1 163 ? -16.114 -4.137 -4.795 1.00 57.53 163 PHE A C 1
ATOM 1356 O O . PHE A 1 163 ? -16.607 -4.612 -3.773 1.00 57.53 163 PHE A O 1
ATOM 1363 N N . PHE A 1 164 ? -14.907 -4.487 -5.235 1.00 60.31 164 PHE A N 1
ATOM 1364 C CA . PHE A 1 164 ? -14.041 -5.461 -4.587 1.00 60.31 164 PHE A CA 1
ATOM 1365 C C . PHE A 1 164 ? -13.677 -5.062 -3.151 1.00 60.31 164 PHE A C 1
ATOM 1367 O O . PHE A 1 164 ? -13.910 -5.830 -2.215 1.00 60.31 164 PHE A O 1
ATOM 1374 N N . ILE A 1 165 ? -13.162 -3.843 -2.955 1.00 57.47 165 ILE A N 1
ATOM 1375 C CA . ILE A 1 165 ? -12.788 -3.323 -1.632 1.00 57.47 165 ILE A CA 1
ATOM 1376 C C . ILE A 1 165 ? -14.025 -3.261 -0.728 1.00 57.47 165 ILE A C 1
ATOM 1378 O O . ILE A 1 165 ? -13.969 -3.719 0.412 1.00 57.47 165 ILE A O 1
ATOM 1382 N N . SER A 1 166 ? -15.160 -2.770 -1.236 1.00 57.00 166 SER A N 1
ATOM 1383 C CA . SER A 1 166 ? -16.412 -2.686 -0.476 1.00 57.00 166 SER A CA 1
ATOM 1384 C C . SER A 1 166 ? -16.923 -4.064 -0.037 1.00 57.00 166 SER A C 1
ATOM 1386 O O . SER A 1 166 ? -17.307 -4.243 1.122 1.00 57.00 166 SER A O 1
ATOM 1388 N N . LEU A 1 167 ? -16.885 -5.066 -0.923 1.00 54.69 167 LEU A N 1
ATOM 1389 C CA . LEU A 1 167 ? -17.270 -6.443 -0.602 1.00 54.69 167 LEU A CA 1
ATOM 1390 C C . LEU A 1 167 ? -16.338 -7.079 0.436 1.00 54.69 167 LEU A C 1
ATOM 1392 O O . LEU A 1 167 ? -16.811 -7.727 1.373 1.00 54.69 167 LEU A O 1
ATOM 1396 N N . LYS A 1 168 ? -15.019 -6.899 0.300 1.00 58.31 168 LYS A N 1
ATOM 1397 C CA . LYS A 1 168 ? -14.041 -7.474 1.235 1.00 58.31 168 LYS A CA 1
ATOM 1398 C C . LYS A 1 168 ? -14.105 -6.801 2.606 1.00 58.31 168 LYS A C 1
ATOM 1400 O O . LYS A 1 168 ? -14.075 -7.512 3.607 1.00 58.31 168 LYS A O 1
ATOM 1405 N N . GLN A 1 169 ? -14.289 -5.480 2.672 1.00 52.66 169 GLN A N 1
ATOM 1406 C CA . GLN A 1 169 ? -14.482 -4.761 3.937 1.00 52.66 169 GLN A CA 1
ATOM 1407 C C . GLN A 1 169 ? -15.748 -5.215 4.670 1.00 52.66 169 GLN A C 1
ATOM 1409 O O . GLN A 1 169 ? -15.682 -5.515 5.860 1.00 52.66 169 GLN A O 1
ATOM 1414 N N . LYS A 1 170 ? -16.886 -5.349 3.970 1.00 51.25 170 LYS A N 1
ATOM 1415 C CA . LYS A 1 170 ? -18.128 -5.872 4.573 1.00 51.25 170 LYS A CA 1
ATOM 1416 C C . LYS A 1 170 ? -17.941 -7.280 5.141 1.00 51.25 170 LYS A C 1
ATOM 1418 O O . LYS A 1 170 ? -18.394 -7.554 6.249 1.00 51.25 170 LYS A O 1
ATOM 1423 N N . ASN A 1 171 ? -17.232 -8.150 4.422 1.00 42.97 171 ASN A N 1
ATOM 1424 C CA . ASN A 1 171 ? -16.924 -9.500 4.894 1.00 42.97 171 ASN A CA 1
ATOM 1425 C C . ASN A 1 171 ? -15.954 -9.516 6.086 1.00 42.97 171 ASN A C 1
ATOM 1427 O O . ASN A 1 171 ? -16.098 -10.363 6.966 1.00 42.97 171 ASN A O 1
ATOM 1431 N N . LEU A 1 172 ? -14.982 -8.600 6.138 1.00 45.72 172 LEU A N 1
ATOM 1432 C CA . LEU A 1 172 ? -14.046 -8.489 7.258 1.00 45.72 172 LEU A CA 1
ATOM 1433 C C . LEU A 1 172 ? -14.765 -8.023 8.534 1.00 45.72 172 LEU A C 1
ATOM 1435 O O . LEU A 1 172 ? -14.619 -8.651 9.577 1.00 45.72 172 LEU A O 1
ATOM 1439 N N . VAL A 1 173 ? -15.616 -6.996 8.428 1.00 38.53 173 VAL A N 1
ATOM 1440 C CA . VAL A 1 173 ? -16.438 -6.491 9.543 1.00 38.53 173 VAL A CA 1
ATOM 1441 C C . VAL A 1 173 ? -17.401 -7.568 10.056 1.00 38.53 173 VAL A C 1
ATOM 1443 O O . VAL A 1 173 ? -17.489 -7.784 11.263 1.00 38.53 173 VAL A O 1
ATOM 1446 N N . MET A 1 174 ? -18.061 -8.310 9.158 1.00 30.62 174 MET A N 1
ATOM 1447 C CA . MET A 1 174 ? -18.949 -9.423 9.529 1.00 30.62 174 MET A CA 1
ATOM 1448 C C . MET A 1 174 ? -18.212 -10.553 10.263 1.00 30.62 174 MET A C 1
ATOM 1450 O O . MET A 1 174 ? -18.759 -11.123 11.201 1.00 30.62 174 MET A O 1
ATOM 1454 N N . LYS A 1 175 ? -16.965 -10.871 9.886 1.00 36.03 175 LYS A N 1
ATOM 1455 C CA . LYS A 1 175 ? -16.163 -11.904 10.568 1.00 36.03 175 LYS A CA 1
ATOM 1456 C C . LYS A 1 175 ? -15.721 -11.491 11.975 1.00 36.03 175 LYS A C 1
ATOM 1458 O O . LYS A 1 175 ? -15.593 -12.360 12.831 1.00 36.03 175 LYS A O 1
ATOM 1463 N N . THR A 1 176 ? -15.512 -10.199 12.219 1.00 35.84 176 THR A N 1
ATOM 1464 C CA . THR A 1 176 ? -15.143 -9.670 13.544 1.00 35.84 176 THR A CA 1
ATOM 1465 C C . THR A 1 176 ? -16.334 -9.617 14.508 1.00 35.84 176 THR A C 1
ATOM 1467 O O . THR A 1 176 ? -16.138 -9.743 15.708 1.00 35.84 176 THR A O 1
ATOM 1470 N N . LEU A 1 177 ? -17.565 -9.491 13.999 1.00 30.77 177 LEU A N 1
ATOM 1471 C CA . LEU A 1 177 ? -18.803 -9.445 14.796 1.00 30.77 177 LEU A CA 1
ATOM 1472 C C . LEU A 1 177 ? -19.343 -10.823 15.234 1.00 30.77 177 LEU A C 1
ATOM 1474 O O . LEU A 1 177 ? -20.270 -10.875 16.034 1.00 30.77 177 LEU A O 1
ATOM 1478 N N . ILE A 1 178 ? -18.803 -11.929 14.705 1.00 42.59 178 ILE A N 1
ATOM 1479 C CA . ILE A 1 178 ? -19.261 -13.311 14.985 1.00 42.59 178 ILE A CA 1
ATOM 1480 C C . ILE A 1 178 ? -18.312 -14.041 15.974 1.00 42.59 178 ILE A C 1
ATOM 1482 O O . ILE A 1 178 ? -18.354 -15.261 16.114 1.00 42.59 178 ILE A O 1
ATOM 1486 N N . ARG A 1 179 ? -17.444 -13.317 16.685 1.00 37.19 179 ARG A N 1
ATOM 1487 C CA . ARG A 1 179 ? -16.604 -13.849 17.774 1.00 37.19 179 ARG A CA 1
ATOM 1488 C C . ARG A 1 179 ? -16.973 -13.204 19.098 1.00 37.19 179 ARG A C 1
ATOM 1490 O O . ARG A 1 179 ? -16.859 -13.921 20.112 1.00 37.19 179 ARG A O 1
#

InterPro domains:
  IPR006571 TLDc domain [PF07534] (1-115)

Secondary structure (DSSP, 8-state):
-EEEETT--EEEEE-SSPP---SS-EEE--TT---EEEETTTTEEEEBPGGGGGGSEEE--SSEEEEETTTTSEEEETTSS-EEE-TTSSB---S----SS-S-TTSSSS--EEEEE-HHHHHHHHHHHHHHHHH--SSTTSHHHHHTTTS-SS-HHHHHHHHHHHHHHHHHHHHHTT-